Protein AF-A0A925GGK2-F1 (afdb_monomer_lite)

Foldseek 3Di:
DPVVVVVVVVVVVVVVVVVCCVVCVVVLQVVQVQQADPPDDCPDPVGDSHHPHGDNVSVVVVVD

Secondary structure (DSSP, 8-state):
--HHHHHHHHHHHHHHHHHHHHHHHHHHHHHHHHTS-TTS-TT-SS--SS-SS--SHHHHHHH-

Structure (mmCIF, N/CA/C/O backbone):
data_AF-A0A925GGK2-F1
#
_entry.id   AF-A0A925GGK2-F1
#
loop_
_atom_site.group_PDB
_atom_site.id
_atom_site.type_symbol
_atom_site.label_atom_id
_atom_site.label_alt_id
_atom_site.label_comp_id
_atom_site.label_asym_id
_atom_site.label_entity_id
_atom_site.label_seq_id
_atom_site.pdbx_PDB_ins_code
_atom_site.Cartn_x
_atom_site.Cartn_y
_atom_site.Cartn_z
_atom_site.occupancy
_atom_site.B_iso_or_equiv
_atom_site.auth_seq_id
_atom_site.auth_comp_id
_atom_site.auth_asym_id
_atom_site.auth_atom_id
_atom_site.pdbx_PDB_model_num
ATOM 1 N N . MET A 1 1 ? 22.488 -21.095 -22.680 1.00 59.88 1 MET A N 1
ATOM 2 C CA . MET A 1 1 ? 21.528 -19.99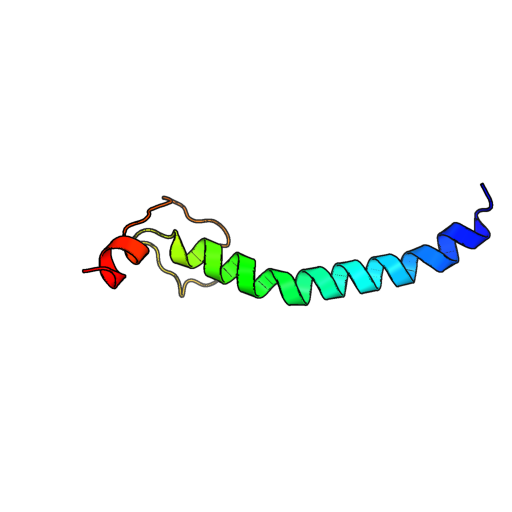1 -22.449 1.00 59.88 1 MET A CA 1
ATOM 3 C C . MET A 1 1 ? 22.131 -18.710 -23.026 1.00 59.88 1 MET A C 1
ATOM 5 O O . MET A 1 1 ? 23.181 -18.297 -22.556 1.00 59.88 1 MET A O 1
ATOM 9 N N . SER A 1 2 ? 21.581 -18.141 -24.103 1.00 65.31 2 SER A N 1
ATOM 10 C CA . SER A 1 2 ? 22.194 -16.992 -24.798 1.00 6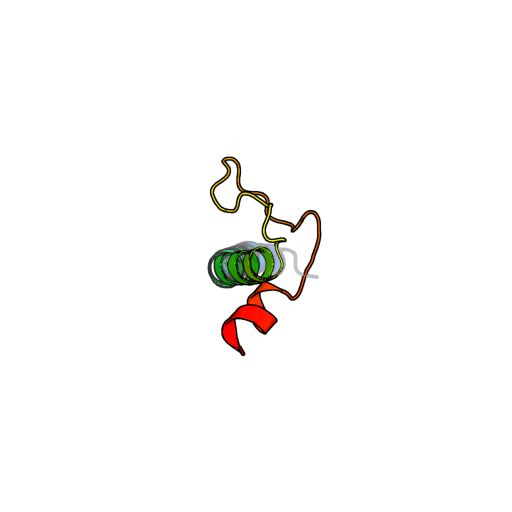5.31 2 SER A CA 1
ATOM 11 C C . SER A 1 2 ? 22.182 -15.742 -23.904 1.00 65.31 2 SER A C 1
ATOM 13 O O . SER A 1 2 ? 21.134 -15.133 -23.701 1.00 65.31 2 SER A O 1
ATOM 15 N N . THR A 1 3 ? 23.338 -15.355 -23.360 1.00 73.00 3 THR A N 1
ATOM 16 C CA . THR A 1 3 ? 23.527 -14.189 -22.468 1.00 73.00 3 THR A CA 1
ATOM 17 C C . THR A 1 3 ? 22.992 -12.886 -23.067 1.00 73.00 3 THR A C 1
ATOM 19 O O . THR A 1 3 ? 22.478 -12.034 -22.348 1.00 73.00 3 THR A O 1
ATOM 22 N N . ARG A 1 4 ? 22.995 -12.768 -24.400 1.00 77.94 4 ARG A N 1
ATOM 23 C CA . ARG A 1 4 ? 22.425 -11.634 -25.149 1.00 77.94 4 ARG A CA 1
ATOM 24 C C . ARG A 1 4 ? 20.915 -11.462 -24.960 1.00 77.94 4 ARG A C 1
ATOM 26 O O . ARG A 1 4 ? 20.424 -10.341 -25.042 1.00 77.94 4 ARG A O 1
ATOM 33 N N . LEU A 1 5 ? 20.171 -12.540 -24.703 1.00 77.94 5 LEU A N 1
ATOM 34 C CA . LEU A 1 5 ? 18.735 -12.461 -24.409 1.00 77.94 5 LEU A CA 1
ATOM 35 C C . LEU A 1 5 ? 18.492 -11.903 -23.005 1.00 77.94 5 LEU A C 1
ATOM 37 O O . LEU A 1 5 ? 17.597 -11.088 -22.812 1.00 77.94 5 LEU A O 1
ATOM 41 N N . LEU A 1 6 ? 19.334 -12.283 -22.045 1.00 79.56 6 LEU A N 1
ATOM 42 C CA . LEU A 1 6 ? 19.204 -11.888 -20.644 1.00 79.56 6 LEU A CA 1
ATOM 43 C C . LEU A 1 6 ? 19.390 -10.372 -20.466 1.00 79.56 6 LEU A C 1
ATOM 45 O O . LEU A 1 6 ? 18.570 -9.720 -19.824 1.00 79.56 6 LEU A O 1
ATOM 49 N N . PHE A 1 7 ? 20.378 -9.790 -21.153 1.00 86.25 7 PHE A N 1
ATOM 50 C CA . PHE A 1 7 ? 20.596 -8.337 -21.182 1.00 86.25 7 PHE A CA 1
ATOM 51 C C . PHE A 1 7 ? 19.435 -7.545 -21.800 1.00 86.25 7 PHE A C 1
ATOM 53 O O . PHE A 1 7 ? 19.177 -6.420 -21.383 1.00 86.25 7 PHE A O 1
ATOM 60 N N . ARG A 1 8 ? 18.703 -8.118 -22.764 1.00 86.38 8 ARG A N 1
ATOM 61 C CA . ARG A 1 8 ? 17.529 -7.460 -23.372 1.00 86.38 8 ARG A CA 1
ATOM 62 C C . ARG A 1 8 ? 16.295 -7.527 -22.476 1.00 86.38 8 ARG A C 1
ATOM 64 O O . ARG A 1 8 ? 15.437 -6.652 -22.543 1.00 86.38 8 ARG A O 1
ATOM 71 N N . LEU A 1 9 ? 16.199 -8.562 -21.647 1.00 92.19 9 LEU A N 1
ATOM 72 C CA . LEU A 1 9 ? 15.076 -8.776 -20.740 1.00 92.19 9 LEU A CA 1
ATOM 73 C C . LEU A 1 9 ? 15.201 -7.960 -19.449 1.00 92.19 9 LEU A C 1
ATOM 75 O O . LEU A 1 9 ? 14.190 -7.478 -18.942 1.00 92.19 9 LEU A O 1
ATOM 79 N N . LEU A 1 10 ? 16.421 -7.772 -18.945 1.00 95.31 10 LEU A N 1
ATOM 80 C CA . LEU A 1 10 ? 16.691 -7.083 -17.683 1.00 95.31 10 LEU A CA 1
ATOM 81 C C . LEU A 1 10 ? 16.015 -5.699 -17.552 1.00 95.31 10 LEU A C 1
ATOM 83 O O . LEU A 1 10 ? 15.269 -5.519 -16.589 1.00 95.31 10 LEU A O 1
ATOM 87 N N . PRO A 1 11 ? 16.177 -4.739 -18.491 1.00 95.88 11 PRO A N 1
ATOM 88 C CA . PRO A 1 11 ? 15.557 -3.417 -18.354 1.00 95.88 11 PRO A CA 1
ATOM 89 C C . PRO A 1 11 ? 14.029 -3.479 -18.422 1.00 95.88 11 PRO A C 1
ATOM 91 O O . PRO A 1 11 ? 13.351 -2.732 -17.722 1.00 95.88 11 PRO A O 1
ATOM 94 N N . ARG A 1 12 ? 13.474 -4.401 -19.220 1.00 96.19 12 ARG A N 1
ATOM 95 C CA . ARG A 1 12 ? 12.026 -4.614 -19.305 1.00 96.19 12 ARG A CA 1
ATOM 96 C C . ARG A 1 12 ? 11.470 -5.094 -17.968 1.00 96.19 12 ARG A C 1
ATOM 98 O O . ARG A 1 12 ? 10.513 -4.510 -17.47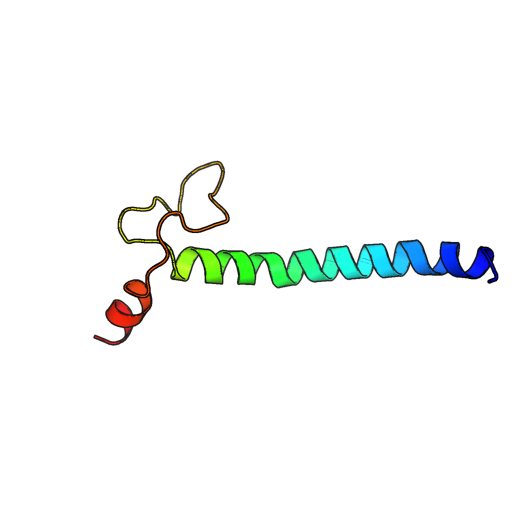6 1.00 96.19 12 ARG A O 1
ATOM 105 N N . TYR A 1 13 ? 12.052 -6.138 -17.381 1.00 96.50 13 TYR A N 1
ATOM 106 C CA . TYR A 1 13 ? 11.586 -6.654 -16.093 1.00 96.50 13 TYR A CA 1
ATOM 107 C C . TYR A 1 13 ? 11.808 -5.656 -14.961 1.00 96.50 13 TYR A C 1
ATOM 109 O O . TYR A 1 13 ? 10.928 -5.500 -14.126 1.00 96.50 13 TYR A O 1
ATOM 117 N N . PHE A 1 14 ? 12.921 -4.922 -14.970 1.00 97.56 14 PHE A N 1
ATOM 118 C CA . PHE A 1 14 ? 13.145 -3.842 -14.015 1.00 97.56 14 PHE A CA 1
ATOM 119 C C . PHE A 1 14 ? 12.057 -2.761 -14.109 1.00 97.56 14 PHE A C 1
ATOM 121 O O . PHE A 1 14 ? 11.456 -2.409 -13.096 1.00 97.56 14 PHE A O 1
ATOM 128 N N . ALA A 1 15 ? 11.744 -2.289 -15.322 1.00 98.00 15 ALA A N 1
ATOM 129 C CA . ALA A 1 15 ? 10.680 -1.312 -15.545 1.00 98.00 15 ALA A CA 1
ATOM 130 C C . ALA A 1 15 ? 9.305 -1.842 -15.109 1.00 98.00 15 ALA A C 1
ATOM 132 O O . ALA A 1 15 ? 8.539 -1.105 -14.495 1.00 98.00 15 ALA A O 1
ATOM 133 N N . LEU A 1 16 ? 9.006 -3.117 -15.377 1.00 97.94 16 LEU A N 1
ATOM 134 C CA . LEU A 1 16 ? 7.770 -3.764 -14.927 1.00 97.94 16 LEU A CA 1
ATOM 135 C C . LEU A 1 16 ? 7.694 -3.867 -13.400 1.00 97.94 16 LEU A C 1
ATOM 137 O O . LEU A 1 16 ? 6.645 -3.575 -12.836 1.00 97.94 16 LEU A O 1
ATOM 141 N N . CYS A 1 17 ? 8.787 -4.228 -12.722 1.00 98.00 17 CYS A N 1
ATOM 142 C CA . CYS A 1 17 ? 8.844 -4.256 -11.261 1.00 98.00 17 CYS A CA 1
ATOM 143 C C . CYS A 1 17 ? 8.643 -2.860 -10.665 1.00 98.00 17 CYS A C 1
ATOM 145 O O . CYS A 1 17 ? 7.889 -2.711 -9.709 1.00 98.00 17 CYS A O 1
ATOM 147 N N . LEU A 1 18 ? 9.271 -1.833 -11.244 1.00 98.31 18 LEU A N 1
ATOM 148 C CA . LEU A 1 18 ? 9.079 -0.452 -10.807 1.00 98.31 18 LEU A CA 1
ATOM 149 C C . LEU A 1 18 ? 7.617 -0.023 -10.971 1.00 98.31 18 LEU A C 1
ATOM 151 O O . LEU A 1 18 ? 7.028 0.512 -10.037 1.00 98.31 18 LEU A O 1
ATOM 155 N N . TRP A 1 19 ? 7.013 -0.317 -12.124 1.00 98.38 19 TRP A N 1
ATOM 156 C CA . TRP A 1 19 ? 5.597 -0.048 -12.371 1.00 98.38 19 TRP A CA 1
ATOM 157 C C . TRP A 1 19 ? 4.692 -0.772 -11.374 1.00 98.38 19 TRP A C 1
ATOM 159 O O . TRP A 1 19 ? 3.789 -0.164 -10.800 1.00 98.38 19 TRP A O 1
ATOM 169 N N . ALA A 1 20 ? 4.967 -2.049 -11.115 1.00 98.06 20 ALA A N 1
ATOM 170 C CA . ALA A 1 20 ? 4.233 -2.827 -10.131 1.00 98.06 20 ALA A CA 1
ATOM 171 C C . ALA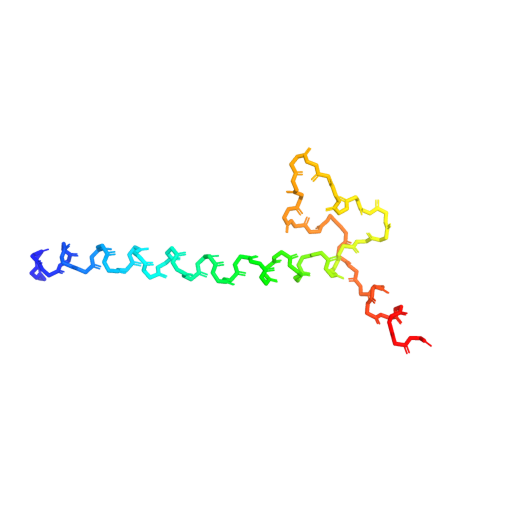 A 1 20 ? 4.320 -2.179 -8.743 1.00 98.06 20 ALA A C 1
ATOM 173 O O . ALA A 1 20 ? 3.286 -1.936 -8.132 1.00 98.06 20 ALA A O 1
ATOM 174 N N . LEU A 1 21 ? 5.516 -1.808 -8.276 1.00 97.19 21 LEU A N 1
ATOM 175 C CA . LEU A 1 21 ? 5.701 -1.141 -6.982 1.00 97.19 21 LEU A CA 1
ATOM 176 C C . LEU A 1 21 ? 4.971 0.204 -6.901 1.00 97.19 21 LEU A C 1
ATOM 178 O O . LEU A 1 21 ? 4.344 0.484 -5.883 1.00 97.19 21 LEU A O 1
ATOM 182 N N . LEU A 1 22 ? 5.000 1.008 -7.968 1.00 97.75 22 LEU A N 1
ATOM 183 C CA . LEU A 1 22 ? 4.275 2.281 -8.033 1.00 97.75 22 LEU A CA 1
ATOM 184 C C . LEU A 1 22 ? 2.762 2.083 -7.904 1.00 97.75 22 LEU A C 1
ATOM 186 O O . LEU A 1 22 ? 2.099 2.849 -7.212 1.00 97.75 22 LEU A O 1
ATOM 190 N N . THR A 1 23 ? 2.217 1.045 -8.541 1.00 97.12 23 THR A N 1
ATOM 191 C CA . THR A 1 23 ? 0.776 0.756 -8.479 1.00 97.12 23 THR A CA 1
ATOM 192 C C . THR A 1 23 ? 0.350 0.078 -7.188 1.00 97.12 23 THR A C 1
ATOM 194 O O . THR A 1 23 ? -0.682 0.433 -6.637 1.00 97.12 23 THR A O 1
ATOM 197 N N . VAL A 1 24 ? 1.129 -0.882 -6.690 1.00 97.88 24 VAL A N 1
ATOM 198 C CA . VAL A 1 24 ? 0.791 -1.714 -5.527 1.00 97.88 24 VAL A CA 1
ATOM 199 C C . VAL A 1 24 ? 1.111 -0.992 -4.218 1.00 97.88 24 VAL A C 1
ATOM 201 O O . VAL A 1 24 ? 0.414 -1.193 -3.226 1.00 97.88 24 VAL A O 1
ATOM 204 N N . GLY A 1 25 ? 2.117 -0.114 -4.209 1.00 95.31 25 GLY A N 1
ATOM 205 C CA . GLY A 1 25 ? 2.554 0.638 -3.032 1.00 95.31 25 GLY A CA 1
ATOM 206 C C . GLY A 1 25 ? 1.416 1.360 -2.300 1.00 95.31 25 GLY A C 1
ATOM 207 O O . GLY A 1 25 ? 1.238 1.113 -1.107 1.00 95.31 25 GLY A O 1
ATOM 208 N N . PRO A 1 26 ? 0.595 2.184 -2.981 1.00 95.38 26 PRO A N 1
ATOM 209 C CA . PRO A 1 26 ? -0.556 2.838 -2.360 1.00 95.38 26 PRO A CA 1
ATOM 210 C C . PRO A 1 26 ? -1.568 1.860 -1.746 1.00 95.38 26 PRO A C 1
ATOM 212 O O . PRO A 1 26 ? -2.090 2.126 -0.668 1.00 95.38 26 PRO A O 1
ATOM 215 N N . PHE A 1 27 ? -1.817 0.704 -2.371 1.00 97.00 27 PHE A N 1
ATOM 216 C CA . PHE A 1 27 ? -2.724 -0.306 -1.812 1.00 97.00 27 PHE A CA 1
ATOM 217 C C . PHE A 1 27 ? -2.141 -0.995 -0.578 1.00 97.00 27 PHE A C 1
ATOM 219 O O . PHE A 1 27 ? -2.867 -1.228 0.384 1.00 97.00 27 PHE A O 1
ATOM 226 N N . LEU A 1 28 ? -0.835 -1.282 -0.571 1.00 96.00 28 LEU A N 1
ATOM 227 C CA . LEU A 1 28 ? -0.151 -1.818 0.609 1.00 96.00 28 LEU A CA 1
ATOM 228 C C . LEU A 1 28 ? -0.180 -0.822 1.769 1.00 96.00 28 LEU A C 1
ATOM 230 O O . LEU A 1 28 ? -0.409 -1.218 2.911 1.00 96.00 28 LEU A O 1
ATOM 234 N N . TRP A 1 29 ? -0.000 0.467 1.472 1.00 95.25 29 TRP A N 1
ATOM 235 C CA . TRP A 1 29 ? -0.154 1.535 2.452 1.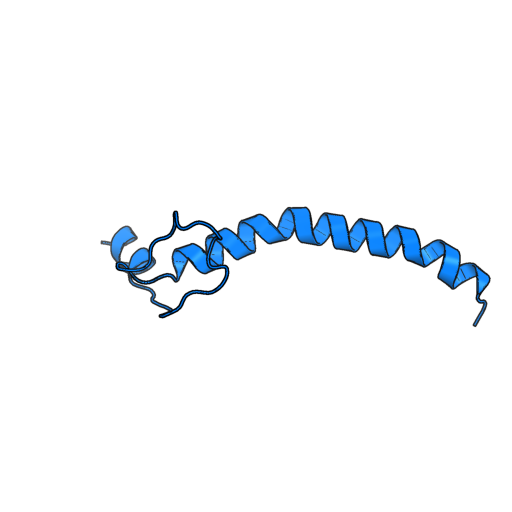00 95.25 29 TRP A CA 1
ATOM 236 C C . TRP A 1 29 ? -1.571 1.559 3.031 1.00 95.25 29 TRP A C 1
ATOM 238 O O . TRP A 1 29 ? -1.731 1.497 4.248 1.00 95.25 29 TRP A O 1
ATOM 248 N N . LEU A 1 30 ? -2.599 1.568 2.176 1.00 95.31 30 LEU A N 1
ATOM 249 C CA . LEU A 1 30 ? -4.000 1.561 2.606 1.00 95.31 30 LEU A CA 1
ATOM 250 C C . LEU A 1 30 ? -4.329 0.337 3.466 1.00 95.31 30 LEU A C 1
ATOM 252 O O . LEU A 1 30 ? -4.872 0.495 4.558 1.00 95.31 30 LEU A O 1
ATOM 256 N N . LEU A 1 31 ? -3.936 -0.861 3.028 1.00 96.38 31 LEU A N 1
ATOM 257 C CA . LEU A 1 31 ? -4.132 -2.097 3.783 1.00 96.38 31 LEU A CA 1
ATOM 258 C C . LEU A 1 31 ? -3.474 -2.017 5.164 1.00 96.38 31 LEU A C 1
ATOM 260 O O . LEU A 1 31 ? -4.131 -2.280 6.169 1.00 96.38 31 LEU A O 1
ATOM 264 N N . SER A 1 32 ? -2.212 -1.589 5.226 1.00 95.88 32 SER A N 1
ATOM 265 C CA . SER A 1 32 ? -1.499 -1.403 6.489 1.00 95.88 32 SER A CA 1
ATOM 266 C C . SER A 1 32 ? -2.222 -0.419 7.406 1.00 95.88 32 SER A C 1
ATOM 268 O O . SER A 1 32 ? -2.513 -0.750 8.552 1.00 95.88 32 SER A O 1
ATOM 270 N N . THR A 1 33 ? -2.597 0.759 6.896 1.00 95.12 33 THR A N 1
ATOM 271 C CA . THR A 1 33 ? -3.302 1.776 7.692 1.00 95.12 33 THR A CA 1
ATOM 272 C C . THR A 1 33 ? -4.674 1.318 8.176 1.00 95.12 33 THR A C 1
ATOM 274 O O . THR A 1 33 ? -5.039 1.643 9.300 1.00 95.12 33 THR A O 1
ATOM 277 N N . SER A 1 34 ? -5.402 0.515 7.391 1.00 95.62 34 SER A N 1
ATOM 278 C CA . SER A 1 34 ? -6.703 -0.032 7.798 1.00 95.62 34 SER A CA 1
ATOM 279 C C . SER A 1 34 ? -6.605 -0.983 8.995 1.00 95.62 34 SER A C 1
ATOM 281 O O . SER A 1 34 ? -7.559 -1.101 9.761 1.00 95.62 34 SER A O 1
ATOM 283 N N . LEU A 1 35 ? -5.440 -1.610 9.181 1.00 96.75 35 LEU A N 1
ATOM 284 C CA . LEU A 1 35 ? -5.157 -2.559 10.257 1.00 96.75 35 LEU A CA 1
ATOM 285 C C . LEU A 1 35 ? -4.457 -1.924 11.465 1.00 96.75 35 LEU A C 1
ATOM 287 O O . LEU A 1 35 ? -4.203 -2.623 12.441 1.00 96.75 35 LEU A O 1
ATOM 291 N N . LYS A 1 36 ? -4.105 -0.635 11.423 1.00 95.69 36 LYS A N 1
ATOM 292 C CA . LYS A 1 36 ? -3.455 0.040 12.555 1.00 95.69 36 LYS A CA 1
ATOM 293 C C . LYS A 1 36 ? -4.428 0.250 13.710 1.00 95.69 36 LYS A C 1
ATOM 295 O O . LYS A 1 36 ? -5.592 0.601 13.499 1.00 95.69 36 LYS A O 1
ATOM 300 N N . GLY A 1 37 ? -3.921 0.083 14.931 1.00 92.06 37 GLY A N 1
ATOM 301 C CA . GLY A 1 37 ? -4.689 0.339 16.144 1.00 92.06 37 GLY A CA 1
ATOM 302 C C . GLY A 1 37 ? -5.078 1.818 16.312 1.00 92.06 37 GLY A C 1
ATOM 303 O O . GLY A 1 37 ? -4.421 2.703 15.763 1.00 92.06 37 GLY A O 1
ATOM 304 N N . PRO A 1 38 ? -6.112 2.120 17.120 1.00 86.94 38 PRO A N 1
ATOM 305 C CA . PRO A 1 38 ? -6.651 3.476 17.288 1.00 86.94 38 PRO A CA 1
ATOM 306 C C . PRO A 1 38 ? -5.672 4.468 17.936 1.00 86.94 38 PRO A C 1
ATOM 308 O O . PRO A 1 38 ? -5.865 5.677 17.847 1.00 86.94 38 PRO A O 1
ATOM 311 N N . THR A 1 39 ? -4.632 3.969 18.605 1.00 89.94 39 THR A N 1
ATOM 312 C CA . THR A 1 39 ? -3.584 4.774 19.245 1.00 89.94 39 THR A CA 1
ATOM 313 C C . THR A 1 39 ? -2.351 4.968 18.359 1.00 89.94 39 THR A C 1
ATOM 315 O O . THR A 1 39 ? -1.452 5.724 18.727 1.00 89.94 39 THR A O 1
ATOM 318 N N . GLU A 1 40 ? -2.276 4.307 17.198 1.00 92.19 40 GLU A N 1
ATOM 319 C CA . GLU A 1 40 ? -1.144 4.445 16.284 1.00 92.19 40 GLU A CA 1
ATOM 320 C C . GLU A 1 40 ? -1.246 5.747 15.476 1.00 92.19 40 GLU A C 1
ATOM 322 O O . GLU A 1 40 ? -2.253 6.033 14.827 1.00 92.19 40 GLU A O 1
ATOM 327 N N . ASN A 1 41 ? -0.169 6.538 15.459 1.00 90.75 41 ASN A N 1
ATOM 328 C CA . ASN A 1 41 ? -0.124 7.768 14.671 1.00 90.75 41 ASN A CA 1
ATOM 329 C C . ASN A 1 41 ? 0.093 7.462 13.177 1.00 90.75 41 ASN A C 1
ATOM 331 O O . ASN A 1 41 ? 1.213 7.191 12.735 1.00 90.75 41 ASN A O 1
ATOM 335 N N . ILE A 1 42 ? -0.976 7.547 12.383 1.00 90.75 42 ILE A N 1
ATOM 336 C CA . ILE A 1 42 ? -0.933 7.324 10.929 1.00 90.75 42 ILE A CA 1
ATOM 337 C C . ILE A 1 42 ? -0.261 8.462 10.139 1.00 90.75 42 ILE A C 1
ATOM 339 O O . ILE A 1 42 ? 0.137 8.237 8.999 1.00 90.75 42 ILE A O 1
ATOM 343 N N . PHE A 1 43 ? -0.096 9.646 10.739 1.00 91.75 43 PHE A N 1
ATOM 344 C CA . PHE A 1 43 ? 0.537 10.829 10.135 1.00 91.75 43 PHE A CA 1
ATOM 345 C C . PHE A 1 43 ? 2.001 11.017 10.569 1.00 91.75 43 PHE A C 1
ATOM 347 O O . PHE A 1 43 ? 2.590 12.074 10.342 1.00 91.75 43 PHE A O 1
ATOM 354 N N . ALA A 1 44 ? 2.593 10.015 11.223 1.00 91.69 44 ALA A N 1
ATOM 355 C CA . ALA A 1 44 ? 3.985 10.063 11.653 1.00 91.69 44 ALA A CA 1
ATOM 356 C C . ALA A 1 44 ? 4.959 10.162 10.463 1.00 91.69 44 ALA A C 1
ATOM 358 O O . ALA A 1 44 ? 4.739 9.559 9.411 1.00 91.69 44 ALA A O 1
ATOM 359 N N . TYR A 1 45 ? 6.066 10.883 10.667 1.00 90.38 45 TYR A N 1
ATOM 360 C CA . TYR A 1 45 ? 7.201 10.945 9.745 1.00 90.38 45 TYR A CA 1
ATOM 361 C C . TYR A 1 45 ? 8.480 10.460 10.453 1.00 90.38 45 TYR A C 1
ATOM 363 O O . TYR A 1 45 ? 8.845 11.037 11.478 1.00 90.38 45 TYR A O 1
ATOM 371 N N . PRO A 1 46 ? 9.185 9.441 9.924 1.00 90.38 46 PRO A N 1
ATOM 372 C CA . PRO A 1 46 ? 8.832 8.658 8.741 1.00 90.38 46 PRO A CA 1
ATOM 373 C C . PRO A 1 46 ? 7.573 7.794 8.964 1.00 90.38 46 PRO A C 1
ATOM 375 O O . PRO A 1 46 ? 7.292 7.388 10.092 1.00 90.38 46 PRO A O 1
ATOM 378 N N . PRO A 1 47 ? 6.810 7.500 7.899 1.00 89.19 47 PRO A N 1
ATOM 379 C CA . PRO A 1 47 ? 5.627 6.660 7.999 1.00 89.19 47 PRO A CA 1
ATOM 380 C C . PRO A 1 47 ? 5.967 5.215 8.398 1.00 89.19 47 PRO A C 1
ATOM 382 O O . PRO A 1 47 ? 6.785 4.558 7.755 1.00 89.19 47 PRO A O 1
ATOM 385 N N . ASN A 1 48 ? 5.269 4.677 9.403 1.00 92.06 48 ASN A N 1
ATOM 386 C CA . ASN A 1 48 ? 5.351 3.253 9.742 1.00 92.06 48 ASN A CA 1
ATOM 387 C C . ASN A 1 48 ? 4.599 2.420 8.696 1.00 92.06 48 ASN A C 1
ATOM 389 O O . ASN A 1 48 ? 3.372 2.496 8.616 1.00 92.06 48 ASN A O 1
ATOM 393 N N . LEU A 1 49 ? 5.321 1.628 7.900 1.00 92.12 49 LEU A N 1
ATOM 394 C CA . LEU A 1 49 ? 4.735 0.797 6.839 1.00 92.12 49 LEU A CA 1
ATOM 395 C C . LEU A 1 49 ? 3.978 -0.425 7.365 1.00 92.12 49 LEU A C 1
ATOM 397 O O . LEU A 1 49 ? 3.071 -0.895 6.688 1.00 92.12 49 LEU A O 1
ATOM 401 N N . LEU A 1 50 ? 4.337 -0.941 8.540 1.00 94.75 50 LEU A N 1
ATOM 402 C CA . LEU A 1 50 ? 3.682 -2.090 9.166 1.00 94.75 50 LEU A CA 1
ATOM 403 C C . LEU A 1 50 ? 2.946 -1.638 10.436 1.00 94.75 50 LEU A C 1
ATOM 405 O O . LEU A 1 50 ? 3.483 -0.792 11.158 1.00 94.75 50 LEU A O 1
ATOM 409 N N . PRO A 1 51 ? 1.743 -2.173 10.712 1.00 93.75 51 PRO A N 1
ATOM 410 C CA . PRO A 1 51 ? 1.044 -1.915 11.966 1.00 93.75 51 PRO A CA 1
ATOM 411 C C . PRO A 1 51 ? 1.834 -2.500 13.140 1.00 93.75 51 PRO A C 1
ATOM 413 O O . PRO A 1 51 ? 2.352 -3.616 13.048 1.00 93.75 51 PRO A O 1
ATOM 416 N N . GLN A 1 52 ? 1.925 -1.758 14.244 1.00 92.94 52 GLN A N 1
ATOM 417 C CA . GLN A 1 52 ? 2.566 -2.266 15.462 1.00 92.94 52 GLN A CA 1
ATOM 418 C C . GLN A 1 52 ? 1.655 -3.239 16.210 1.00 92.94 52 GLN A C 1
ATOM 420 O O . GLN A 1 52 ? 2.131 -4.235 16.752 1.00 92.94 52 GLN A O 1
ATOM 425 N N . ALA A 1 53 ? 0.350 -2.971 16.206 1.00 92.88 53 ALA A N 1
ATOM 426 C CA . ALA A 1 53 ? -0.665 -3.832 16.790 1.00 92.88 53 ALA A CA 1
ATOM 427 C C . ALA A 1 53 ? -1.829 -3.984 15.794 1.00 92.88 53 ALA A C 1
ATOM 429 O O . ALA A 1 53 ? -2.736 -3.154 15.800 1.00 92.88 53 ALA A O 1
ATOM 430 N N . PRO A 1 54 ? -1.813 -5.016 14.924 1.00 95.06 54 PRO A N 1
ATOM 431 C CA . PRO A 1 54 ? -2.873 -5.236 13.944 1.00 95.06 54 PRO A CA 1
ATOM 432 C C . PRO A 1 54 ? -4.253 -5.397 14.601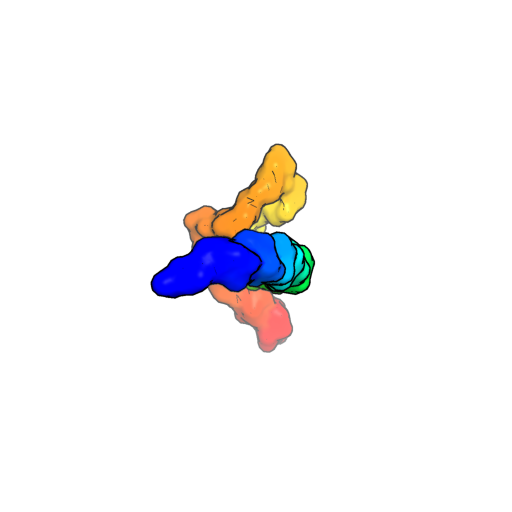 1.00 95.06 54 PRO A C 1
ATOM 434 O O . PRO A 1 54 ? -4.409 -6.210 15.513 1.00 95.06 54 PRO A O 1
ATOM 437 N N . THR A 1 55 ? -5.265 -4.672 14.118 1.00 95.69 55 THR A N 1
ATOM 438 C CA . THR A 1 55 ? -6.652 -4.757 14.608 1.00 95.69 55 THR A CA 1
ATOM 439 C C . THR A 1 55 ? -7.671 -4.725 13.463 1.00 95.69 55 THR A C 1
ATOM 441 O O . THR A 1 55 ? -7.367 -4.304 12.348 1.00 95.69 55 THR A O 1
ATOM 444 N N . LEU A 1 56 ? -8.909 -5.143 13.754 1.00 96.06 56 LEU A N 1
ATOM 445 C CA . LEU A 1 56 ? -10.065 -4.981 12.860 1.00 96.06 56 LEU A CA 1
ATOM 446 C C . LEU A 1 56 ? -11.030 -3.876 13.320 1.00 96.06 56 LEU A C 1
ATOM 448 O O . LEU A 1 56 ? -12.095 -3.700 12.729 1.00 96.06 56 LEU A O 1
ATOM 452 N N . SER A 1 57 ? -10.657 -3.090 14.336 1.00 94.75 57 SER A N 1
ATOM 453 C CA . SER A 1 57 ? -11.553 -2.103 14.952 1.00 94.75 57 SER A CA 1
ATOM 454 C C . SER A 1 57 ? -12.022 -1.028 13.969 1.00 94.75 57 SER A C 1
ATOM 456 O O . SER A 1 57 ? -13.140 -0.539 14.087 1.00 94.75 57 SER A O 1
ATOM 458 N N . ASN A 1 58 ? -11.200 -0.674 12.973 1.00 93.88 58 ASN A N 1
ATOM 459 C CA . ASN A 1 58 ? -11.588 0.281 11.930 1.00 93.88 58 ASN A CA 1
ATOM 460 C C . ASN A 1 58 ? -12.726 -0.259 11.047 1.00 93.88 58 ASN A C 1
ATOM 462 O O . ASN A 1 58 ? -13.605 0.503 10.655 1.00 93.88 58 ASN A O 1
ATOM 466 N N . PHE A 1 59 ? -12.742 -1.568 10.768 1.00 95.75 59 PHE A N 1
ATOM 467 C CA . PHE A 1 59 ? -13.811 -2.210 9.999 1.00 95.75 59 PHE A CA 1
ATOM 468 C C . PHE A 1 59 ? -15.095 -2.315 10.821 1.00 95.75 59 PHE A C 1
ATOM 470 O O . PHE A 1 59 ? -16.158 -1.941 10.333 1.00 95.75 59 PHE A O 1
ATOM 477 N N . GLU A 1 60 ? -14.992 -2.750 12.081 1.00 95.69 60 GLU A N 1
ATOM 478 C CA . GLU A 1 60 ? -16.130 -2.781 13.009 1.00 95.69 60 GLU A CA 1
ATOM 479 C C . GLU A 1 60 ? -16.766 -1.396 13.149 1.00 95.69 60 GLU A C 1
ATOM 481 O O . GLU A 1 60 ? -17.984 -1.266 13.094 1.00 95.69 60 GLU A O 1
ATOM 486 N N . ARG A 1 61 ? -15.945 -0.346 13.258 1.00 93.62 61 ARG A N 1
ATOM 487 C CA . ARG A 1 61 ? -16.411 1.032 13.435 1.00 93.62 61 ARG A CA 1
ATOM 488 C C . ARG A 1 61 ? -17.209 1.576 12.250 1.00 93.62 61 ARG A C 1
ATOM 490 O O . ARG A 1 61 ? -18.064 2.424 12.465 1.00 93.62 61 ARG A O 1
ATOM 497 N N . VAL A 1 62 ? -16.915 1.138 11.027 1.00 95.31 62 VAL A N 1
ATOM 498 C CA . VAL A 1 62 ? -17.634 1.569 9.811 1.00 95.31 62 VAL A CA 1
ATOM 499 C C . VAL A 1 62 ? -18.939 0.789 9.613 1.00 95.31 62 VAL A C 1
ATOM 501 O O . VAL A 1 62 ? -19.841 1.279 8.941 1.00 95.31 62 VAL A O 1
ATOM 504 N N . LEU A 1 63 ? -19.038 -0.420 10.173 1.00 96.19 63 LEU A N 1
ATOM 505 C CA . LEU A 1 63 ? -20.224 -1.278 10.071 1.00 96.19 63 LEU A CA 1
ATOM 506 C C . LEU A 1 63 ? -21.279 -1.018 11.158 1.00 96.19 63 LEU A C 1
ATOM 508 O O . LEU A 1 63 ? -22.396 -1.519 11.034 1.00 96.19 63 LEU A O 1
ATOM 512 N N . GLN A 1 64 ? -20.911 -0.295 12.217 1.00 83.94 64 GLN A N 1
ATOM 513 C CA . GLN A 1 64 ? -21.816 0.190 13.267 1.00 83.94 64 GLN A CA 1
ATOM 514 C C . GLN A 1 64 ? -22.667 1.359 12.770 1.00 83.94 64 GLN A C 1
ATOM 516 O O . GLN A 1 64 ? -23.862 1.386 13.137 1.00 83.94 64 GLN A O 1
#

Sequence (64 aa):
MSTRLLFRLLPRYFALCLWALLTVGPFLWLLSTSLKGPTENIFAYPPNLLPQAPTLSNFERVLQ

Radius of gyration: 18.7 Å; chains: 1; bounding box: 45×31×44 Å

pLDDT: mean 92.17, std 7.47, range [59.88, 98.38]